Protein AF-A0A2H9QBA0-F1 (afdb_monomer_lite)

pLDDT: mean 83.55, std 12.62, range [52.72, 95.94]

Radius of gyration: 24.39 Å; chains: 1; bounding box: 49×38×72 Å

Sequence (113 aa):
MGILSGIMDWFNFKKMLTPFIIKLMYVLGLSFLTFGVIAVFAGMLIAVLGAAGASKSQDAASIIIAALIAFVFSAVIFFLGAFILRIWCEIIIVIFSIHVELVAIEKVLRENR

Structure (mmCIF, N/CA/C/O backbone):
data_AF-A0A2H9QBA0-F1
#
_entry.id   AF-A0A2H9QBA0-F1
#
loop_
_atom_site.group_PDB
_atom_site.id
_atom_site.type_symbol
_atom_site.label_atom_id
_atom_site.label_alt_id
_atom_site.label_comp_id
_atom_site.label_asym_id
_atom_site.label_entity_id
_atom_site.label_seq_id
_atom_site.pdbx_PDB_ins_code
_atom_site.Cartn_x
_atom_site.Cartn_y
_atom_site.Cartn_z
_atom_site.occupancy
_atom_site.B_iso_or_equiv
_atom_site.auth_seq_id
_atom_site.auth_comp_id
_atom_site.auth_asym_id
_atom_site.auth_atom_id
_atom_site.pdbx_PDB_model_num
ATOM 1 N N . MET A 1 1 ? -17.827 31.700 15.360 1.00 54.59 1 MET A N 1
ATOM 2 C CA . MET A 1 1 ? -17.257 30.495 16.008 1.00 54.59 1 MET A CA 1
ATOM 3 C C . MET A 1 1 ? -18.284 29.348 16.109 1.00 54.59 1 MET A C 1
ATOM 5 O O . MET A 1 1 ? -18.330 28.670 17.120 1.00 54.59 1 MET A O 1
ATOM 9 N N . GLY A 1 2 ? -19.109 29.096 15.079 1.00 61.47 2 GLY A N 1
ATOM 10 C CA . GLY A 1 2 ? -20.170 28.066 15.147 1.00 61.47 2 GLY A CA 1
ATOM 11 C C . GLY A 1 2 ? -19.792 26.705 14.546 1.00 61.47 2 GLY A C 1
ATOM 12 O O . GLY A 1 2 ? -20.212 25.669 15.039 1.00 61.47 2 GLY A O 1
ATOM 13 N N . ILE A 1 3 ? -18.941 26.695 13.516 1.00 61.16 3 ILE A N 1
ATOM 14 C CA . ILE A 1 3 ? -18.611 25.475 12.755 1.00 61.16 3 ILE A CA 1
ATOM 15 C C . ILE A 1 3 ? -17.646 24.572 13.544 1.00 61.16 3 ILE A C 1
ATOM 17 O O . ILE A 1 3 ? -17.799 23.356 13.569 1.00 61.16 3 ILE A O 1
ATOM 21 N N . LEU A 1 4 ? -16.691 25.178 14.258 1.00 57.00 4 LEU A N 1
ATOM 22 C CA . LEU A 1 4 ? -15.711 24.468 15.091 1.00 57.00 4 LEU A CA 1
ATOM 23 C C . LEU A 1 4 ? -16.339 23.822 16.335 1.00 57.00 4 LEU A C 1
ATOM 25 O O . LEU A 1 4 ? -15.934 22.731 16.716 1.00 57.00 4 LEU A O 1
ATOM 29 N N . SER A 1 5 ? -17.352 24.461 16.930 1.00 62.59 5 SER A N 1
ATOM 30 C CA . SER A 1 5 ? -18.099 23.900 18.064 1.00 62.59 5 SER A CA 1
ATOM 31 C C . SER A 1 5 ? -18.972 22.718 17.631 1.00 62.59 5 SER A C 1
ATOM 33 O O . SER A 1 5 ? -18.966 21.697 18.310 1.00 62.59 5 SER A O 1
ATOM 35 N N . GLY A 1 6 ? -19.621 22.800 16.462 1.00 63.12 6 GLY A N 1
ATOM 36 C CA . GLY A 1 6 ? -20.409 21.690 15.915 1.00 63.12 6 GLY A CA 1
ATOM 37 C C . GLY A 1 6 ? -19.572 20.455 15.562 1.00 63.12 6 GLY A C 1
ATOM 38 O O . GLY A 1 6 ? -20.027 19.333 15.758 1.00 63.12 6 GLY A O 1
ATOM 39 N N . ILE A 1 7 ? -18.327 20.641 15.107 1.00 64.00 7 ILE A N 1
ATOM 40 C CA . ILE A 1 7 ? -17.386 19.532 14.867 1.00 64.00 7 ILE A CA 1
ATOM 41 C C . ILE A 1 7 ? -16.940 18.900 16.192 1.00 64.00 7 ILE A C 1
ATOM 43 O O . ILE A 1 7 ? -16.816 17.682 16.275 1.00 64.00 7 ILE A O 1
ATOM 47 N N . MET A 1 8 ? -16.736 19.700 17.240 1.00 59.19 8 MET A N 1
ATOM 48 C CA . MET A 1 8 ? -16.293 19.201 18.545 1.00 59.19 8 MET A CA 1
ATOM 49 C C . MET A 1 8 ? -17.390 18.400 19.267 1.00 59.19 8 MET A C 1
ATOM 51 O O . MET A 1 8 ? -17.086 17.379 19.882 1.00 59.19 8 MET A O 1
ATOM 55 N N . ASP A 1 9 ? -18.661 18.783 19.098 1.00 60.75 9 ASP A N 1
ATOM 56 C CA . ASP A 1 9 ? -19.815 17.992 19.555 1.00 60.75 9 ASP A CA 1
ATOM 57 C C . ASP A 1 9 ? -20.025 16.714 18.730 1.00 60.75 9 ASP A C 1
ATOM 59 O O . ASP A 1 9 ? -20.437 15.688 19.272 1.00 60.75 9 ASP A O 1
ATOM 63 N N . TRP A 1 10 ? -19.655 16.717 17.445 1.00 57.12 10 TRP A N 1
ATOM 64 C CA . TRP A 1 10 ? -19.679 15.515 16.602 1.00 57.12 10 TRP A CA 1
ATOM 65 C C . TRP A 1 10 ? -18.630 14.469 17.010 1.00 57.12 10 TRP A C 1
ATOM 67 O O . TRP A 1 10 ? -18.785 13.294 16.701 1.00 57.12 10 TRP A O 1
ATOM 77 N N . PHE A 1 11 ? -17.577 14.857 17.733 1.00 55.91 11 PHE A N 1
ATOM 78 C CA . PH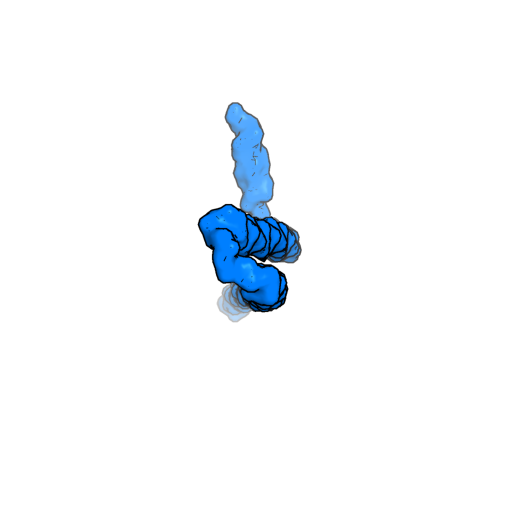E A 1 11 ? -16.564 13.934 18.262 1.00 55.91 11 PHE A CA 1
ATOM 79 C C . PHE A 1 11 ? -16.858 13.446 19.692 1.00 55.91 11 PHE A C 1
ATOM 81 O O . PHE A 1 11 ? -16.133 12.595 20.210 1.00 55.91 11 PHE A O 1
ATOM 88 N N . ASN A 1 12 ? -17.951 13.899 20.313 1.00 52.72 12 ASN A N 1
ATOM 89 C CA . ASN A 1 12 ? -18.362 13.507 21.664 1.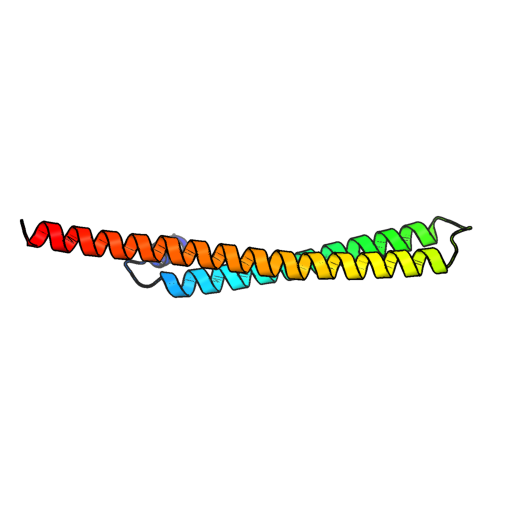00 52.72 12 ASN A CA 1
ATOM 90 C C . ASN A 1 12 ? -19.254 12.253 21.653 1.00 52.72 12 ASN A C 1
ATOM 92 O O . ASN A 1 12 ? -20.387 12.220 22.133 1.00 52.72 12 ASN A O 1
ATOM 96 N N . PHE A 1 13 ? -18.746 11.171 21.075 1.00 53.19 13 PHE A N 1
ATOM 97 C CA . PHE A 1 13 ? -19.488 9.918 20.982 1.00 53.19 13 PHE A CA 1
ATOM 98 C C . PHE A 1 13 ? -19.316 9.079 22.246 1.00 53.19 13 PHE A C 1
ATOM 100 O O . PHE A 1 13 ? -18.479 8.178 22.351 1.00 53.19 13 PHE A O 1
ATOM 107 N N . LYS A 1 14 ? -20.238 9.297 23.181 1.00 55.19 14 LYS A N 1
ATOM 108 C CA . LYS A 1 14 ? -20.719 8.231 24.057 1.00 55.19 14 LYS A CA 1
ATOM 109 C C . LYS A 1 14 ? -21.272 7.105 23.173 1.00 55.19 14 LYS A C 1
ATOM 111 O O . LYS A 1 14 ? -22.407 7.158 22.721 1.00 55.19 14 LYS A O 1
ATOM 116 N N . LYS A 1 15 ? -20.467 6.059 22.970 1.00 55.62 15 LYS A N 1
ATOM 117 C CA . LYS A 1 15 ? -20.948 4.693 22.712 1.00 55.62 15 LYS A CA 1
ATOM 118 C C . LYS A 1 15 ? -21.793 4.522 21.433 1.00 55.62 15 LYS A C 1
ATOM 120 O O . LYS A 1 15 ? -22.951 4.184 21.573 1.00 55.62 15 LYS A O 1
ATOM 125 N N . MET A 1 16 ? -21.215 4.696 20.230 1.00 55.47 16 MET A N 1
ATOM 126 C CA . MET A 1 16 ? -21.529 3.950 18.969 1.00 55.47 16 MET A CA 1
ATOM 127 C C . MET A 1 16 ? -20.477 4.180 17.837 1.00 55.47 16 MET A C 1
ATOM 129 O O . MET A 1 16 ? -20.793 4.044 16.660 1.00 55.47 16 MET A O 1
ATOM 133 N N . LEU A 1 17 ? -19.213 4.523 18.136 1.00 56.44 17 LEU A N 1
ATOM 134 C CA . LEU A 1 17 ? -18.198 4.833 17.099 1.00 56.44 17 LEU A CA 1
ATOM 135 C C . LEU A 1 17 ? -17.372 3.643 16.593 1.00 56.44 17 LEU A C 1
ATOM 137 O O . LEU A 1 17 ? -16.820 3.704 15.492 1.00 56.44 17 LEU A O 1
ATOM 141 N N . THR A 1 18 ? -17.253 2.576 17.382 1.00 68.50 18 THR A N 1
ATOM 142 C CA . THR A 1 18 ? -16.265 1.509 17.164 1.00 68.50 18 THR A CA 1
ATOM 143 C C . THR A 1 18 ? -16.315 0.878 15.760 1.00 68.50 18 THR A C 1
ATOM 145 O O . THR A 1 18 ? -15.268 0.812 15.118 1.00 68.50 18 THR A O 1
ATOM 148 N N . PRO A 1 19 ? -17.479 0.487 15.194 1.00 65.56 19 PRO A N 1
ATOM 149 C CA . PRO A 1 19 ? -17.497 -0.144 13.872 1.00 65.56 19 PRO A CA 1
ATOM 150 C C . PRO A 1 19 ? -17.308 0.842 12.705 1.00 65.56 19 PRO A C 1
ATOM 152 O O . PRO A 1 19 ? -16.900 0.424 11.622 1.00 65.56 19 PRO A O 1
ATOM 155 N N . PHE A 1 20 ? -17.600 2.134 12.889 1.00 72.50 20 PHE A N 1
ATOM 156 C CA . PHE A 1 20 ? -17.463 3.142 11.831 1.00 72.50 20 PHE A CA 1
ATOM 157 C C . PHE A 1 20 ? -16.017 3.639 11.699 1.00 72.50 20 PHE A C 1
ATOM 159 O O . PHE A 1 20 ? -15.492 3.702 10.588 1.00 72.50 20 PHE A O 1
ATOM 166 N N . ILE A 1 21 ? -15.344 3.906 12.824 1.00 80.50 21 ILE A N 1
ATOM 167 C CA . ILE A 1 21 ? -13.945 4.363 12.843 1.00 80.50 21 ILE A CA 1
ATOM 168 C C . ILE A 1 21 ? -13.013 3.355 12.177 1.00 80.50 21 ILE A C 1
ATOM 170 O O . ILE A 1 21 ? -12.153 3.739 11.389 1.00 80.50 21 ILE A O 1
ATOM 174 N N . ILE A 1 22 ? -13.205 2.066 12.447 1.00 77.88 22 ILE A N 1
ATOM 175 C CA . ILE A 1 22 ? -12.329 1.014 11.923 1.00 77.88 22 ILE A CA 1
ATOM 176 C C . ILE A 1 22 ? -12.483 0.887 10.401 1.00 77.88 22 ILE A C 1
ATOM 178 O O . ILE A 1 22 ? -11.487 0.782 9.687 1.00 77.88 22 ILE A O 1
ATOM 182 N N . LYS A 1 23 ? -13.716 0.992 9.881 1.00 77.56 23 LYS A N 1
ATOM 183 C CA . LYS A 1 23 ? -13.973 1.027 8.431 1.00 77.56 23 LYS A CA 1
ATOM 184 C C . LYS A 1 23 ? -13.332 2.248 7.773 1.00 77.56 23 LYS A C 1
ATOM 186 O O . LYS A 1 23 ? -12.710 2.111 6.724 1.00 77.56 23 LYS A O 1
ATOM 191 N N . LEU A 1 24 ? -13.454 3.421 8.394 1.00 86.06 24 LEU A N 1
ATOM 192 C CA . LEU A 1 24 ? -12.860 4.656 7.885 1.00 86.06 24 LEU A CA 1
ATOM 193 C C . LEU A 1 24 ? -11.328 4.572 7.855 1.00 86.06 24 LEU A C 1
ATOM 195 O O . LEU A 1 24 ? -10.714 4.917 6.849 1.00 86.06 24 LEU A O 1
ATOM 199 N N . MET A 1 25 ? -10.715 4.063 8.926 1.00 86.31 25 MET A N 1
ATOM 200 C CA . MET A 1 25 ? -9.266 3.905 9.022 1.00 86.31 25 MET A CA 1
ATOM 201 C C . MET A 1 25 ? -8.732 2.909 7.986 1.00 86.31 25 MET A C 1
ATOM 203 O O . MET A 1 25 ? -7.714 3.183 7.357 1.00 86.31 25 MET A O 1
ATOM 207 N N . TYR A 1 26 ? -9.431 1.792 7.756 1.00 87.25 26 TYR A N 1
ATOM 208 C CA . TYR A 1 26 ? -9.050 0.826 6.724 1.00 87.25 26 TYR A CA 1
ATOM 209 C C . TYR A 1 26 ? -9.127 1.428 5.316 1.00 87.25 26 TYR A C 1
ATOM 211 O O . TYR A 1 26 ? -8.191 1.281 4.534 1.00 87.25 26 TYR A O 1
ATOM 219 N N . VAL A 1 27 ? -10.211 2.142 4.995 1.00 89.50 27 VAL A N 1
ATOM 220 C CA . VAL A 1 27 ? -10.388 2.780 3.680 1.00 89.50 27 VAL A CA 1
ATOM 221 C C . VAL A 1 27 ? -9.338 3.864 3.440 1.00 89.50 27 VAL A C 1
ATOM 223 O O . VAL A 1 27 ? -8.772 3.925 2.350 1.00 89.50 27 VAL A O 1
ATOM 226 N N . LEU A 1 28 ? -9.044 4.685 4.452 1.00 91.50 28 LEU A N 1
ATOM 227 C CA . LEU A 1 28 ? -7.973 5.678 4.371 1.00 91.50 28 LEU A CA 1
ATOM 228 C C . LEU A 1 28 ? -6.603 5.009 4.225 1.00 91.50 28 LEU A C 1
ATOM 230 O O . LEU A 1 28 ? -5.829 5.384 3.353 1.00 91.50 28 LEU A O 1
ATOM 234 N N . GLY A 1 29 ? -6.302 3.986 5.024 1.00 91.56 29 GLY A N 1
ATOM 235 C CA . GLY A 1 29 ? -5.040 3.255 4.914 1.00 91.56 29 GLY A CA 1
ATOM 236 C C . GLY A 1 29 ? -4.853 2.626 3.533 1.00 91.56 29 GLY A C 1
ATOM 237 O O . GLY A 1 29 ? -3.783 2.742 2.937 1.00 91.56 29 GLY A O 1
ATOM 238 N N . LEU A 1 30 ? -5.907 2.013 2.989 1.00 92.31 30 LEU A N 1
ATOM 239 C CA . LEU A 1 30 ? -5.873 1.386 1.673 1.00 92.31 30 LEU A CA 1
ATOM 240 C C . LEU A 1 30 ? -5.693 2.415 0.552 1.00 92.31 30 LEU A C 1
ATOM 242 O O . LEU A 1 30 ? -4.935 2.152 -0.378 1.00 92.31 30 LEU A O 1
ATOM 246 N N . SER A 1 31 ? -6.346 3.580 0.634 1.00 93.12 31 SER A N 1
ATOM 247 C CA . SER A 1 31 ? -6.177 4.636 -0.368 1.00 93.12 31 SER A CA 1
ATOM 248 C C . SER A 1 31 ? -4.763 5.217 -0.339 1.00 93.12 31 SER A C 1
ATOM 250 O O . SER A 1 31 ? -4.124 5.325 -1.381 1.00 93.12 31 SER A O 1
ATOM 252 N N . PHE A 1 32 ? -4.213 5.506 0.842 1.00 95.06 32 PHE A N 1
ATOM 253 C CA . PHE A 1 32 ? -2.818 5.940 0.959 1.00 95.06 32 PHE A CA 1
ATOM 254 C C . PHE A 1 32 ? -1.841 4.895 0.415 1.00 95.06 32 PHE A C 1
ATOM 256 O O . PHE A 1 32 ? -0.877 5.247 -0.265 1.00 95.06 32 PHE A O 1
ATOM 263 N N . LEU A 1 33 ? -2.106 3.613 0.662 1.00 94.69 33 LEU A N 1
ATOM 264 C CA . LEU A 1 33 ? -1.280 2.528 0.153 1.00 94.69 33 LEU A CA 1
ATOM 265 C C . LEU A 1 33 ? -1.341 2.416 -1.376 1.00 94.69 33 LEU A C 1
ATOM 267 O O . LEU A 1 33 ? -0.293 2.285 -2.006 1.00 94.69 33 LEU A O 1
ATOM 271 N N . THR A 1 34 ? -2.522 2.502 -1.993 1.00 93.88 34 THR A N 1
ATOM 272 C CA . THR A 1 34 ? -2.636 2.445 -3.459 1.00 93.88 34 THR A CA 1
ATOM 273 C C . THR A 1 34 ? -1.931 3.628 -4.115 1.00 93.88 34 THR A C 1
ATOM 275 O O . THR A 1 34 ? -1.137 3.423 -5.034 1.00 93.88 34 THR A O 1
ATOM 278 N N . PHE A 1 35 ? -2.135 4.850 -3.612 1.00 95.81 35 PHE A N 1
ATOM 279 C CA . PHE A 1 35 ? -1.431 6.035 -4.109 1.00 95.81 35 PHE A CA 1
ATOM 280 C C . PHE A 1 35 ? 0.088 5.925 -3.925 1.00 95.81 35 PHE A C 1
ATOM 282 O O . PHE A 1 35 ? 0.839 6.234 -4.850 1.00 95.81 35 PHE A O 1
ATOM 289 N N . GLY A 1 36 ? 0.546 5.433 -2.771 1.00 95.06 36 GLY A N 1
ATOM 290 C CA . GLY A 1 36 ? 1.965 5.218 -2.494 1.00 95.06 36 GLY A CA 1
ATOM 291 C C . GLY A 1 36 ? 2.610 4.209 -3.446 1.00 95.06 36 GLY A C 1
ATOM 292 O O . GLY A 1 36 ? 3.670 4.483 -4.004 1.00 95.06 36 GLY A O 1
ATOM 293 N N . VAL A 1 37 ? 1.955 3.072 -3.698 1.00 95.75 37 VAL A N 1
ATOM 294 C CA . VAL A 1 37 ? 2.460 2.045 -4.626 1.00 95.75 37 VAL A CA 1
ATOM 295 C C . VAL A 1 37 ? 2.551 2.581 -6.053 1.00 95.75 37 VAL A C 1
ATOM 297 O O . VAL A 1 37 ? 3.562 2.356 -6.720 1.00 95.75 37 VAL A O 1
ATOM 300 N N . ILE A 1 38 ? 1.537 3.319 -6.513 1.00 95.12 38 ILE A N 1
ATOM 301 C CA . ILE A 1 38 ? 1.542 3.933 -7.848 1.00 95.12 38 ILE A CA 1
ATOM 302 C C . ILE A 1 38 ? 2.687 4.945 -7.967 1.00 95.12 38 ILE A C 1
ATOM 304 O O . ILE A 1 38 ? 3.407 4.933 -8.963 1.00 95.12 38 ILE A O 1
ATOM 308 N N . ALA A 1 39 ? 2.894 5.786 -6.949 1.00 95.88 39 ALA A N 1
ATOM 309 C CA . ALA A 1 39 ? 3.978 6.764 -6.936 1.00 95.88 39 ALA A CA 1
ATOM 310 C C . ALA A 1 39 ? 5.363 6.098 -6.977 1.00 95.88 39 ALA A C 1
ATOM 312 O O . ALA A 1 39 ? 6.221 6.514 -7.755 1.00 95.88 39 ALA A O 1
ATOM 313 N N . VAL A 1 40 ? 5.572 5.032 -6.196 1.00 94.50 40 VAL A N 1
ATOM 314 C CA . VAL A 1 40 ? 6.825 4.259 -6.207 1.00 94.50 40 VAL A CA 1
ATOM 315 C C . VAL A 1 40 ? 7.045 3.590 -7.562 1.00 94.50 40 VAL A C 1
ATOM 317 O O . VAL A 1 40 ? 8.146 3.665 -8.104 1.00 94.50 40 VAL A O 1
ATOM 320 N N . PHE A 1 41 ? 6.006 2.980 -8.142 1.00 95.00 41 PHE A N 1
ATOM 321 C CA . PHE A 1 41 ? 6.094 2.351 -9.459 1.00 95.00 41 PHE A CA 1
ATOM 322 C C . PHE A 1 41 ? 6.448 3.367 -10.551 1.00 95.00 41 PHE A C 1
ATOM 324 O O . PHE A 1 41 ? 7.383 3.148 -11.319 1.00 95.00 41 PHE A O 1
ATOM 331 N N . ALA A 1 42 ? 5.753 4.507 -10.588 1.00 94.62 42 ALA A N 1
ATOM 332 C CA . ALA A 1 42 ? 6.027 5.577 -11.542 1.00 94.62 42 ALA A CA 1
ATOM 333 C C . ALA A 1 42 ? 7.441 6.152 -11.362 1.00 94.62 42 ALA A C 1
ATOM 335 O O . ALA A 1 42 ? 8.152 6.337 -12.346 1.00 94.62 42 ALA A O 1
ATOM 336 N N . GLY A 1 43 ? 7.880 6.377 -10.119 1.00 94.06 43 GLY A N 1
ATOM 337 C CA . GLY A 1 43 ? 9.231 6.854 -9.819 1.00 94.06 43 GLY A CA 1
ATOM 338 C C . GLY A 1 43 ? 10.318 5.884 -10.287 1.00 94.06 43 GLY A C 1
ATOM 339 O O . GLY A 1 43 ? 11.284 6.301 -10.924 1.00 94.06 43 GLY A O 1
ATOM 340 N N . MET A 1 44 ? 10.131 4.584 -10.046 1.00 91.62 44 MET A N 1
ATOM 341 C CA . MET A 1 44 ? 11.034 3.534 -10.531 1.00 91.62 44 MET A CA 1
ATOM 342 C C . MET A 1 44 ? 11.053 3.473 -12.063 1.00 91.62 44 MET A C 1
ATOM 344 O O . MET A 1 44 ? 12.124 3.389 -12.659 1.00 91.62 44 MET A O 1
ATOM 348 N N . LEU A 1 45 ? 9.891 3.573 -12.714 1.00 91.44 45 LEU A N 1
ATOM 349 C CA . LEU A 1 45 ? 9.792 3.560 -14.174 1.00 91.44 45 LEU A CA 1
ATOM 350 C C . LEU A 1 45 ? 10.520 4.761 -14.798 1.00 91.44 45 LEU A C 1
ATOM 352 O O . LEU A 1 45 ? 11.284 4.595 -15.747 1.00 91.44 45 LEU A O 1
ATOM 356 N N . ILE A 1 46 ? 10.327 5.958 -14.237 1.00 92.50 46 ILE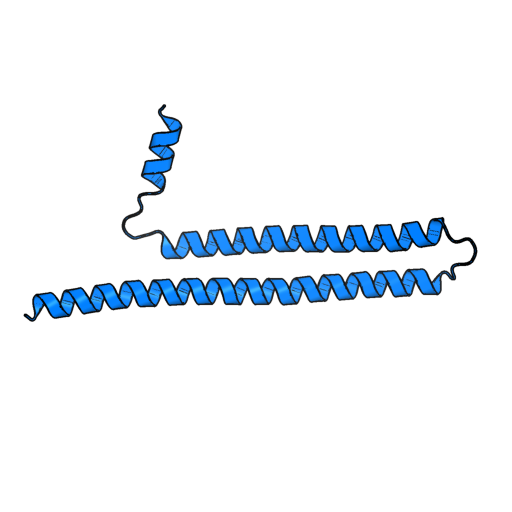 A N 1
ATOM 357 C CA . ILE A 1 46 ? 11.014 7.180 -14.670 1.00 92.50 46 ILE A CA 1
ATOM 358 C C . ILE A 1 46 ? 12.526 7.045 -14.477 1.00 92.50 46 ILE A C 1
ATOM 360 O O . ILE A 1 46 ? 13.276 7.432 -15.367 1.00 92.50 46 ILE A O 1
ATOM 364 N N . ALA A 1 47 ? 12.990 6.469 -13.365 1.00 90.62 47 ALA A N 1
ATOM 365 C CA . ALA A 1 47 ? 14.415 6.241 -13.135 1.00 90.62 47 ALA A CA 1
ATOM 366 C C . ALA A 1 47 ? 15.021 5.279 -14.173 1.00 90.62 47 ALA A C 1
ATOM 368 O O . ALA A 1 47 ? 16.086 5.559 -14.722 1.00 90.62 47 ALA A O 1
ATOM 369 N N . VAL A 1 48 ? 14.322 4.185 -14.494 1.00 88.75 48 VAL A N 1
ATOM 370 C CA . VAL A 1 48 ? 14.750 3.211 -15.513 1.00 88.75 48 VAL A CA 1
ATOM 371 C C . VAL A 1 48 ? 14.802 3.847 -16.907 1.00 88.75 48 VAL A C 1
ATOM 373 O O . VAL A 1 48 ? 15.796 3.696 -17.618 1.00 88.75 48 VAL A O 1
ATOM 376 N N . LEU A 1 49 ? 13.767 4.597 -17.293 1.00 86.50 49 LEU A N 1
ATOM 377 C CA . LEU A 1 49 ? 13.695 5.287 -18.587 1.00 86.50 49 LEU A CA 1
ATOM 378 C C . LEU A 1 49 ? 14.695 6.450 -1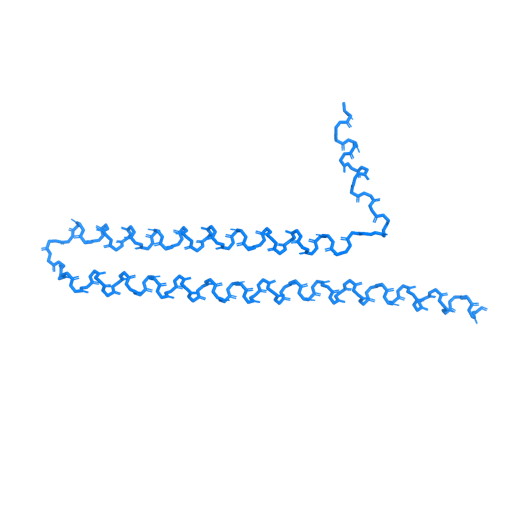8.689 1.00 86.50 49 LEU A C 1
ATOM 380 O O . LEU A 1 49 ? 15.304 6.653 -19.737 1.00 86.50 49 LEU A O 1
ATOM 384 N N . GLY A 1 50 ? 14.891 7.203 -17.607 1.00 87.50 50 GLY A N 1
ATOM 385 C CA . GLY A 1 50 ? 15.851 8.304 -17.539 1.00 87.50 50 GLY A CA 1
ATOM 386 C C . GLY A 1 50 ? 17.296 7.821 -17.652 1.00 87.50 50 GLY A C 1
ATOM 387 O O . GLY A 1 50 ? 18.085 8.417 -18.384 1.00 87.50 50 GLY A O 1
ATOM 388 N N . ALA A 1 51 ? 17.629 6.700 -17.004 1.00 84.38 51 ALA A N 1
ATOM 389 C CA . ALA A 1 51 ? 18.928 6.050 -17.161 1.00 84.38 51 ALA A CA 1
ATOM 390 C C . ALA A 1 51 ? 19.155 5.573 -18.607 1.00 84.38 51 ALA A C 1
ATOM 392 O O . ALA A 1 51 ? 20.213 5.837 -19.181 1.00 84.38 51 ALA A O 1
ATOM 393 N N . ALA A 1 52 ? 18.130 4.975 -19.226 1.00 81.88 52 ALA A N 1
ATOM 394 C CA . ALA A 1 52 ? 18.177 4.537 -20.620 1.00 81.88 52 ALA A CA 1
ATOM 395 C C . ALA A 1 52 ? 18.391 5.689 -21.616 1.00 81.88 52 ALA A C 1
ATOM 397 O O . ALA A 1 52 ? 19.117 5.532 -22.592 1.00 81.88 52 ALA A O 1
ATOM 398 N N . GLY A 1 53 ? 17.784 6.855 -21.374 1.00 80.19 53 GLY A N 1
ATOM 399 C CA . GLY A 1 53 ? 17.959 8.038 -22.222 1.00 80.19 53 GLY A CA 1
ATOM 400 C C . GLY A 1 53 ? 19.336 8.703 -22.093 1.00 80.19 53 GLY A C 1
ATOM 401 O O . GLY A 1 53 ? 19.801 9.338 -23.039 1.00 80.19 53 GLY A O 1
ATOM 402 N N . ALA A 1 54 ? 20.002 8.553 -20.944 1.00 81.19 54 ALA A N 1
ATOM 403 C CA . ALA A 1 54 ? 21.322 9.130 -20.685 1.00 81.19 54 ALA A CA 1
ATOM 404 C C . ALA A 1 54 ? 22.484 8.242 -21.170 1.00 81.19 54 ALA A C 1
ATOM 406 O O . ALA A 1 54 ? 23.571 8.749 -21.455 1.00 81.19 54 ALA A O 1
ATOM 407 N N . SER A 1 55 ? 22.273 6.927 -21.282 1.00 79.06 55 SER A N 1
ATOM 408 C CA . SER A 1 55 ? 23.314 5.959 -21.632 1.00 79.06 55 SER A CA 1
ATOM 409 C C . SER A 1 55 ? 23.205 5.496 -23.089 1.00 79.06 55 SER A C 1
ATOM 411 O O . SER A 1 55 ? 22.283 4.776 -23.460 1.00 79.06 55 SER A O 1
ATOM 413 N N . LYS A 1 56 ? 24.176 5.862 -23.941 1.00 69.81 56 LYS A N 1
ATOM 414 C CA . LYS A 1 56 ? 24.201 5.469 -25.371 1.00 69.81 56 LYS A CA 1
ATOM 415 C C . LYS A 1 56 ? 24.511 3.985 -25.623 1.00 69.81 56 LYS A C 1
ATOM 417 O O . LYS A 1 56 ? 24.425 3.547 -26.766 1.00 69.81 56 LYS A O 1
ATOM 422 N N . SER A 1 57 ? 24.892 3.228 -24.594 1.00 71.00 57 SER A N 1
ATOM 423 C CA . SER A 1 57 ? 25.318 1.824 -24.692 1.00 71.00 57 SER A CA 1
ATOM 424 C C . SER A 1 57 ? 24.444 0.868 -23.876 1.00 71.00 57 SER A C 1
ATOM 426 O O . SER A 1 57 ? 24.900 -0.218 -23.527 1.00 71.00 57 SER A O 1
ATOM 428 N N . GLN A 1 58 ? 23.227 1.269 -23.496 1.00 74.75 58 GLN A N 1
ATOM 429 C CA . GLN A 1 58 ? 22.337 0.375 -22.761 1.00 74.75 58 GLN A CA 1
ATOM 430 C C . GLN A 1 58 ? 21.606 -0.575 -23.707 1.00 74.75 58 GLN A C 1
ATOM 432 O O . GLN A 1 58 ? 20.808 -0.155 -24.544 1.00 74.75 58 GLN A O 1
ATOM 437 N N . ASP A 1 59 ? 21.837 -1.871 -23.517 1.00 84.56 59 ASP A N 1
ATOM 438 C CA . ASP A 1 59 ? 21.088 -2.912 -24.206 1.00 84.56 59 ASP A CA 1
ATOM 439 C C . ASP A 1 59 ? 19.609 -2.842 -23.816 1.00 84.56 59 ASP A C 1
ATOM 441 O O . ASP A 1 59 ? 19.271 -2.795 -22.626 1.00 84.56 59 ASP A O 1
ATOM 445 N N . ALA A 1 60 ? 18.715 -2.911 -24.807 1.00 82.81 60 ALA A N 1
ATOM 446 C CA . ALA A 1 60 ? 17.264 -2.895 -24.597 1.00 82.81 60 ALA A CA 1
ATOM 447 C C . ALA A 1 60 ? 16.793 -3.971 -23.598 1.00 82.81 60 ALA A C 1
ATOM 449 O O . ALA A 1 60 ? 15.845 -3.753 -22.842 1.00 82.81 60 ALA A O 1
ATOM 450 N N . ALA A 1 61 ? 17.497 -5.106 -23.535 1.00 86.56 61 ALA A N 1
ATOM 451 C CA . ALA A 1 61 ? 17.232 -6.172 -22.574 1.00 86.56 61 ALA A CA 1
ATOM 452 C C . ALA A 1 61 ? 17.346 -5.700 -21.113 1.00 86.56 61 ALA A C 1
ATOM 454 O O . ALA A 1 61 ? 16.511 -6.066 -20.286 1.00 86.56 61 ALA A O 1
ATOM 455 N N . SER A 1 62 ? 18.323 -4.843 -20.792 1.00 85.94 62 SER A N 1
ATOM 456 C CA . SER A 1 62 ? 18.531 -4.345 -19.424 1.00 85.94 62 SER A CA 1
ATOM 457 C C . SER A 1 62 ? 17.362 -3.487 -18.931 1.00 85.94 62 SER A C 1
ATOM 459 O O . SER A 1 62 ? 16.951 -3.592 -17.776 1.00 85.94 62 SER A O 1
ATOM 461 N N . ILE A 1 63 ? 16.776 -2.694 -19.832 1.00 88.31 63 ILE A N 1
ATOM 462 C CA . ILE A 1 63 ? 15.647 -1.803 -19.550 1.00 88.31 63 ILE A CA 1
ATOM 463 C C . ILE A 1 63 ? 14.390 -2.626 -19.256 1.00 88.31 63 ILE A C 1
ATOM 465 O O . ILE A 1 63 ? 13.687 -2.365 -18.281 1.00 88.31 63 ILE A O 1
ATOM 469 N N . ILE A 1 64 ? 14.127 -3.653 -20.071 1.00 89.06 64 ILE A N 1
ATOM 470 C CA . ILE A 1 64 ? 12.960 -4.531 -19.911 1.00 89.06 64 ILE A CA 1
ATOM 471 C C . ILE A 1 64 ? 13.048 -5.304 -18.590 1.00 89.06 64 ILE A C 1
ATOM 473 O O . ILE A 1 64 ? 12.068 -5.362 -17.846 1.00 89.06 64 ILE A O 1
ATOM 477 N N . ILE A 1 65 ? 14.222 -5.853 -18.263 1.00 90.88 65 ILE A N 1
ATOM 478 C CA . ILE A 1 65 ? 14.434 -6.579 -17.004 1.00 90.88 65 ILE A CA 1
ATOM 479 C C . ILE A 1 65 ? 14.229 -5.642 -15.806 1.00 90.88 65 ILE A C 1
ATOM 481 O O . ILE A 1 65 ? 13.510 -5.994 -14.871 1.00 90.88 65 ILE A O 1
ATOM 485 N N . ALA A 1 66 ? 14.791 -4.431 -15.843 1.00 90.88 66 ALA A N 1
ATOM 486 C CA . ALA A 1 66 ? 14.622 -3.453 -14.771 1.00 90.88 66 ALA A CA 1
ATOM 487 C C . ALA A 1 66 ? 13.152 -3.026 -14.585 1.00 90.88 66 ALA A C 1
ATOM 489 O O . ALA A 1 66 ? 12.681 -2.924 -13.451 1.00 90.88 66 ALA A O 1
ATOM 490 N N . ALA A 1 67 ? 12.401 -2.842 -15.675 1.00 90.19 67 ALA A N 1
ATOM 491 C CA . ALA A 1 67 ? 10.977 -2.509 -15.618 1.00 90.19 67 ALA A CA 1
ATOM 492 C C . ALA A 1 67 ? 10.127 -3.650 -15.027 1.00 90.19 67 ALA A C 1
ATOM 494 O O . ALA A 1 67 ? 9.231 -3.398 -14.219 1.00 90.19 67 ALA A O 1
ATOM 495 N N . LEU A 1 68 ? 10.430 -4.909 -15.369 1.00 92.81 68 LEU A N 1
ATOM 496 C CA . LEU A 1 68 ? 9.764 -6.075 -14.776 1.00 92.81 68 LEU A CA 1
ATOM 497 C C . LEU A 1 68 ? 10.060 -6.200 -13.280 1.00 92.81 68 LEU A C 1
ATOM 499 O O . LEU A 1 68 ? 9.145 -6.455 -12.500 1.00 92.81 68 LEU A O 1
ATOM 503 N N . ILE A 1 69 ? 11.307 -5.967 -12.862 1.00 92.19 69 ILE A N 1
ATOM 504 C CA . ILE A 1 69 ? 11.677 -5.958 -11.440 1.00 92.19 69 ILE A CA 1
ATOM 505 C C . ILE A 1 69 ? 10.908 -4.862 -10.698 1.00 92.19 69 ILE A C 1
ATOM 507 O O . ILE A 1 69 ? 10.360 -5.129 -9.631 1.00 92.19 69 ILE A O 1
ATOM 511 N N . ALA A 1 70 ? 10.807 -3.657 -11.268 1.00 92.25 70 ALA A N 1
ATOM 512 C CA . ALA A 1 70 ? 10.029 -2.571 -10.676 1.00 92.25 70 ALA A CA 1
ATOM 513 C C . ALA A 1 70 ? 8.550 -2.950 -10.504 1.00 92.25 70 ALA A C 1
ATOM 515 O O . ALA A 1 70 ? 7.977 -2.718 -9.441 1.00 92.25 70 ALA A O 1
ATOM 516 N N . PHE A 1 71 ? 7.950 -3.594 -11.508 1.00 93.19 71 PHE A N 1
ATOM 517 C CA . PHE A 1 71 ? 6.569 -4.068 -11.431 1.00 93.19 71 PHE A CA 1
ATOM 518 C C . PHE A 1 71 ? 6.372 -5.122 -10.333 1.00 93.19 71 PHE A C 1
ATOM 520 O O . PHE A 1 71 ? 5.467 -4.997 -9.506 1.00 93.19 71 PHE A O 1
ATOM 527 N N . VAL A 1 72 ? 7.244 -6.134 -10.283 1.00 95.56 72 VAL A N 1
ATOM 528 C CA . VAL A 1 72 ? 7.192 -7.188 -9.259 1.00 95.56 72 VAL A CA 1
ATOM 529 C C . VAL A 1 72 ? 7.383 -6.592 -7.864 1.00 95.56 72 VAL A C 1
ATOM 531 O O . VAL A 1 72 ? 6.633 -6.921 -6.948 1.00 95.56 72 VAL A O 1
ATOM 534 N N . PHE A 1 73 ? 8.331 -5.671 -7.698 1.00 93.75 73 PHE A N 1
ATOM 535 C CA . PHE A 1 73 ? 8.606 -5.026 -6.417 1.00 93.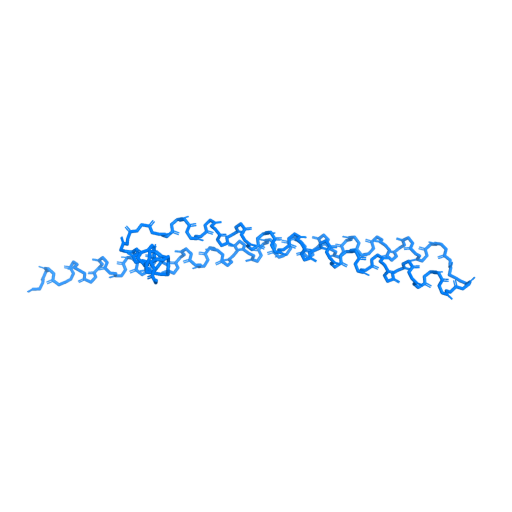75 73 PHE A CA 1
ATOM 536 C C . PHE A 1 73 ? 7.407 -4.211 -5.912 1.00 93.75 73 PHE A C 1
ATOM 538 O O . PHE A 1 73 ? 7.003 -4.346 -4.755 1.00 93.75 73 PHE A O 1
ATOM 545 N N . SER A 1 74 ? 6.772 -3.427 -6.787 1.00 92.62 74 SER A N 1
ATOM 546 C CA . SER A 1 74 ? 5.554 -2.680 -6.458 1.00 92.62 74 SER A CA 1
ATOM 547 C C . SER A 1 74 ? 4.382 -3.597 -6.096 1.00 92.62 74 SER A C 1
ATOM 549 O O . SER A 1 74 ? 3.654 -3.306 -5.144 1.00 92.62 74 SER A O 1
ATOM 551 N N . ALA A 1 75 ? 4.217 -4.727 -6.791 1.00 94.38 75 ALA A N 1
ATOM 552 C CA . ALA A 1 75 ? 3.192 -5.715 -6.459 1.00 94.38 75 ALA A CA 1
ATOM 553 C C . ALA A 1 75 ? 3.430 -6.340 -5.074 1.00 94.38 75 ALA A C 1
ATOM 555 O O . ALA A 1 75 ? 2.501 -6.447 -4.273 1.00 94.38 75 ALA A O 1
ATOM 556 N N . VAL A 1 76 ? 4.678 -6.693 -4.758 1.00 95.94 76 VAL A N 1
ATOM 557 C CA . VAL A 1 76 ? 5.062 -7.239 -3.448 1.00 95.94 76 VAL A CA 1
ATOM 558 C C . VAL A 1 76 ? 4.746 -6.244 -2.328 1.00 95.94 76 VAL A C 1
ATOM 560 O O . VAL A 1 76 ? 4.114 -6.626 -1.342 1.00 95.94 76 VAL A O 1
ATOM 563 N N . ILE A 1 77 ? 5.095 -4.962 -2.496 1.00 93.75 77 ILE A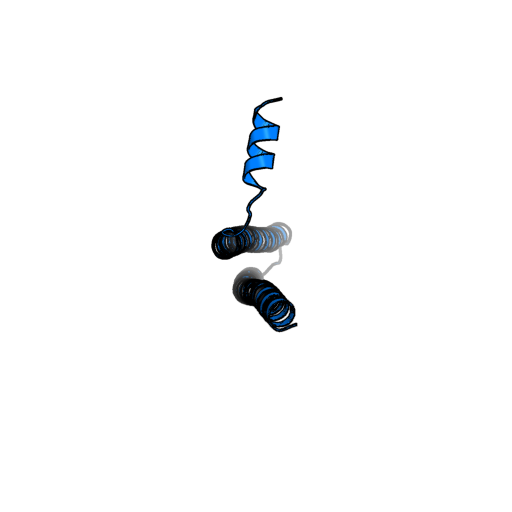 N 1
ATOM 564 C CA . ILE A 1 77 ? 4.772 -3.905 -1.522 1.00 93.75 77 ILE A CA 1
ATOM 565 C C . ILE A 1 77 ? 3.260 -3.770 -1.330 1.00 93.75 77 ILE A C 1
ATOM 567 O O . ILE A 1 77 ? 2.803 -3.646 -0.194 1.00 93.75 77 ILE A O 1
ATOM 571 N N . PHE A 1 78 ? 2.479 -3.813 -2.411 1.00 95.19 78 PHE A N 1
ATOM 572 C CA . PHE A 1 78 ? 1.023 -3.717 -2.330 1.00 95.19 78 PHE A CA 1
ATOM 573 C C . PHE A 1 78 ? 0.424 -4.846 -1.482 1.00 95.19 78 PHE A C 1
ATOM 575 O O . PHE A 1 78 ? -0.343 -4.579 -0.556 1.00 95.19 78 PHE A O 1
ATOM 582 N N . PHE A 1 79 ? 0.812 -6.096 -1.749 1.00 95.81 79 PHE A N 1
ATOM 583 C CA . PHE A 1 79 ? 0.323 -7.252 -0.994 1.00 95.81 79 PHE A CA 1
ATOM 584 C C . PHE A 1 79 ? 0.749 -7.210 0.476 1.00 95.81 79 PHE A C 1
ATOM 586 O O . PHE A 1 79 ? -0.091 -7.382 1.361 1.00 95.81 79 PHE A O 1
ATOM 593 N N . LEU A 1 80 ? 2.030 -6.946 0.748 1.00 95.56 80 LEU A N 1
ATOM 594 C CA . LEU A 1 80 ? 2.550 -6.848 2.115 1.00 95.56 80 LEU A CA 1
ATOM 595 C C . LEU A 1 80 ? 1.887 -5.715 2.891 1.00 95.56 80 LEU A C 1
ATOM 597 O O . LEU A 1 80 ? 1.443 -5.920 4.018 1.00 95.56 80 LEU A O 1
ATOM 601 N N . GLY A 1 81 ? 1.779 -4.531 2.298 1.00 92.75 81 GLY A N 1
ATOM 602 C CA . GLY A 1 81 ? 1.184 -3.393 2.979 1.00 92.75 81 GLY A CA 1
ATOM 603 C C . GLY A 1 81 ? -0.324 -3.567 3.202 1.00 92.75 81 GLY A C 1
ATOM 604 O O . GLY A 1 81 ? -0.814 -3.217 4.273 1.00 92.75 81 GLY A O 1
ATOM 605 N N . ALA A 1 82 ? -1.060 -4.183 2.270 1.00 92.62 82 ALA A N 1
ATOM 606 C CA . ALA A 1 82 ? -2.468 -4.525 2.481 1.00 92.62 82 ALA A CA 1
ATOM 607 C C . ALA A 1 82 ? -2.648 -5.560 3.609 1.00 92.62 82 ALA A C 1
ATOM 609 O O . ALA A 1 82 ? -3.571 -5.444 4.419 1.00 92.62 82 ALA A O 1
ATOM 610 N N . PHE A 1 83 ? -1.749 -6.546 3.698 1.00 95.12 83 PHE A N 1
ATOM 611 C CA . PHE A 1 83 ? -1.738 -7.534 4.777 1.00 95.12 83 PHE A CA 1
ATOM 612 C C . PHE A 1 83 ? -1.441 -6.889 6.138 1.00 95.12 83 PHE A C 1
ATOM 614 O O . PHE A 1 83 ? -2.163 -7.122 7.107 1.00 95.12 83 PHE A O 1
ATOM 621 N N . ILE A 1 84 ? -0.441 -6.006 6.193 1.00 93.06 84 ILE A N 1
ATOM 622 C CA . ILE A 1 84 ? -0.091 -5.227 7.386 1.00 93.06 84 ILE A CA 1
ATOM 623 C C . ILE A 1 84 ? -1.277 -4.362 7.826 1.00 93.06 84 ILE A C 1
ATOM 625 O O . ILE A 1 84 ? -1.668 -4.427 8.988 1.00 93.06 84 ILE A O 1
ATOM 629 N N . LEU A 1 85 ? -1.903 -3.608 6.916 1.00 90.88 85 LEU A N 1
ATOM 630 C CA . LEU A 1 85 ? -3.086 -2.794 7.225 1.00 90.88 85 LEU A CA 1
ATOM 631 C C . LEU A 1 85 ? -4.223 -3.623 7.830 1.00 90.88 85 LEU A C 1
ATOM 633 O O . LEU A 1 85 ? -4.892 -3.163 8.756 1.00 90.88 85 LEU A O 1
ATOM 637 N N . ARG A 1 86 ? -4.428 -4.851 7.339 1.00 91.50 86 ARG A N 1
ATOM 638 C CA . ARG A 1 86 ? -5.429 -5.768 7.892 1.00 91.50 86 ARG A CA 1
ATOM 639 C C . ARG A 1 86 ? -5.096 -6.161 9.330 1.00 91.50 86 ARG A C 1
ATOM 641 O O . ARG A 1 86 ? -5.963 -6.035 10.189 1.00 91.50 86 ARG A O 1
ATOM 648 N N . ILE A 1 87 ? -3.849 -6.550 9.600 1.00 93.00 87 ILE A N 1
ATOM 649 C CA . ILE A 1 87 ? -3.381 -6.884 10.956 1.00 93.00 87 ILE A CA 1
ATOM 650 C C . ILE A 1 87 ? -3.546 -5.688 11.900 1.00 93.00 87 ILE A C 1
ATOM 652 O O . ILE A 1 87 ? -4.055 -5.843 13.007 1.00 93.00 87 ILE A O 1
ATOM 656 N N . TRP A 1 88 ? -3.175 -4.485 11.456 1.00 88.69 88 TRP A N 1
ATOM 657 C CA . TRP A 1 88 ? -3.346 -3.262 12.245 1.00 88.69 88 TRP A CA 1
ATOM 658 C C . TRP A 1 88 ? -4.807 -3.009 12.617 1.00 88.69 88 TRP A C 1
ATOM 660 O O . TRP A 1 88 ? -5.099 -2.663 13.761 1.00 88.69 88 TRP A O 1
ATOM 670 N N . CYS A 1 89 ? -5.734 -3.215 11.678 1.00 84.88 89 CYS A N 1
ATOM 671 C CA . CYS A 1 89 ? -7.162 -3.077 11.954 1.00 84.88 89 CYS A CA 1
ATOM 672 C C . CYS A 1 89 ? -7.658 -4.135 12.952 1.00 84.88 89 CYS A C 1
ATOM 674 O O . CYS A 1 89 ? -8.410 -3.795 13.863 1.00 84.88 89 CYS A O 1
ATOM 676 N N . GLU A 1 90 ? -7.217 -5.387 12.814 1.00 86.06 90 GLU A N 1
ATOM 677 C CA . GLU A 1 90 ? -7.577 -6.496 13.708 1.00 86.06 90 GLU A CA 1
ATOM 678 C C . GLU A 1 90 ? -7.137 -6.219 15.156 1.00 86.06 90 GLU A C 1
ATOM 680 O O . GLU A 1 90 ? -7.930 -6.354 16.086 1.00 86.06 90 GLU A O 1
ATOM 685 N N . ILE A 1 91 ? -5.907 -5.729 15.351 1.00 87.06 91 ILE A N 1
ATOM 686 C CA . ILE A 1 91 ? -5.370 -5.388 16.678 1.00 87.06 91 ILE A CA 1
ATOM 687 C C . ILE A 1 91 ? -6.203 -4.285 17.340 1.00 87.06 91 ILE A C 1
ATOM 689 O O . ILE A 1 91 ? -6.540 -4.379 18.520 1.00 87.06 91 ILE A O 1
ATOM 693 N N . ILE A 1 92 ? -6.573 -3.250 16.584 1.00 84.81 92 ILE A N 1
ATOM 694 C CA . ILE A 1 92 ? -7.381 -2.142 17.107 1.00 84.81 92 ILE A CA 1
ATOM 695 C C . ILE A 1 92 ? -8.770 -2.633 17.531 1.00 84.81 92 ILE A C 1
ATOM 697 O O . ILE A 1 92 ? -9.236 -2.267 18.611 1.00 84.81 92 ILE A O 1
ATOM 701 N N . ILE A 1 93 ? -9.412 -3.492 16.728 1.00 84.19 93 ILE A N 1
ATOM 702 C CA . ILE A 1 93 ? -10.702 -4.110 17.080 1.00 84.19 93 ILE A CA 1
ATOM 703 C C . ILE A 1 93 ? -10.587 -4.863 18.409 1.00 84.19 93 ILE A C 1
ATOM 705 O O . ILE A 1 93 ? -11.413 -4.669 19.302 1.00 84.19 93 ILE A O 1
ATOM 709 N N . VAL A 1 94 ? -9.553 -5.694 18.552 1.00 86.12 94 VAL A N 1
ATOM 710 C CA . VAL A 1 94 ? -9.337 -6.534 19.737 1.00 86.12 94 VAL A CA 1
ATOM 711 C C . VAL A 1 94 ? -9.151 -5.681 20.993 1.00 86.12 94 VAL A C 1
ATOM 713 O O . VAL A 1 94 ? -9.801 -5.937 22.004 1.00 86.12 94 VAL A O 1
ATOM 716 N N . ILE A 1 95 ? -8.335 -4.624 20.929 1.00 85.50 95 ILE A N 1
ATOM 717 C CA . ILE A 1 95 ? -8.103 -3.719 22.068 1.00 85.50 95 ILE A CA 1
ATOM 718 C C . ILE A 1 95 ? -9.414 -3.070 22.530 1.00 85.50 95 ILE A C 1
ATOM 720 O O . ILE A 1 95 ? -9.697 -3.021 23.730 1.00 85.50 95 ILE A O 1
ATOM 724 N N . PHE A 1 96 ? -10.239 -2.599 21.592 1.00 80.56 96 PHE A N 1
ATOM 725 C CA . PHE A 1 96 ? -11.532 -2.007 21.934 1.00 80.56 96 PHE A CA 1
ATOM 726 C C . PHE A 1 96 ? -12.512 -3.029 22.518 1.00 80.56 96 PHE A C 1
ATOM 728 O O . PHE A 1 96 ? -13.234 -2.687 23.455 1.00 80.56 96 PHE A O 1
ATOM 735 N N . SER A 1 97 ? -12.526 -4.267 22.012 1.00 81.69 97 SER A N 1
ATOM 736 C CA . SER A 1 97 ? -13.359 -5.346 22.566 1.00 81.69 97 SER A CA 1
ATOM 737 C C . SER A 1 97 ? -12.996 -5.630 24.021 1.00 81.69 97 SER A C 1
ATOM 739 O O . SER A 1 97 ? -13.865 -5.614 24.889 1.00 81.69 97 SER A O 1
ATOM 741 N N . ILE A 1 98 ? -11.697 -5.774 24.305 1.00 86.38 98 ILE A N 1
ATOM 742 C CA . ILE A 1 98 ? -11.180 -6.019 25.656 1.00 86.38 98 ILE A CA 1
ATOM 743 C C . ILE A 1 98 ? -11.579 -4.881 26.602 1.00 86.38 98 ILE A C 1
ATOM 745 O O . ILE A 1 98 ? -12.053 -5.131 27.707 1.00 86.38 98 ILE A O 1
ATOM 749 N N . HIS A 1 99 ? -11.442 -3.621 26.177 1.00 85.44 99 HIS A N 1
ATOM 750 C CA . HIS A 1 99 ? -11.833 -2.480 27.007 1.00 85.44 99 HIS A CA 1
ATOM 751 C C . HIS A 1 99 ? -13.327 -2.503 27.369 1.00 85.44 99 HIS A C 1
ATOM 753 O O . HIS A 1 99 ? -13.689 -2.280 28.524 1.00 85.44 99 HIS A O 1
ATOM 759 N N . VAL A 1 100 ? -14.195 -2.796 26.397 1.00 81.94 100 VAL A N 1
ATOM 760 C CA . VAL A 1 100 ? -15.644 -2.883 26.628 1.00 81.94 100 VAL A CA 1
ATOM 761 C C . VAL A 1 100 ? -15.983 -4.031 27.583 1.00 81.94 100 VAL A C 1
ATOM 763 O O . VAL A 1 100 ? -16.810 -3.847 28.479 1.00 81.94 100 VAL A O 1
ATOM 766 N N . GLU A 1 101 ? -15.327 -5.181 27.435 1.00 87.06 101 GLU A N 1
ATOM 767 C CA . GLU A 1 101 ? -15.508 -6.339 28.316 1.00 87.06 101 GLU A CA 1
ATOM 768 C C . GLU A 1 101 ? -15.044 -6.058 29.753 1.00 87.06 101 GLU A C 1
ATOM 770 O O . GLU A 1 101 ? -15.776 -6.355 30.698 1.00 87.06 101 GLU A O 1
ATOM 775 N N . LEU A 1 102 ? -13.889 -5.409 29.946 1.00 86.62 102 LEU A N 1
ATOM 776 C CA . LEU A 1 102 ? -13.406 -5.042 31.284 1.00 86.62 102 LEU A CA 1
ATOM 777 C C . LEU A 1 102 ? -14.367 -4.095 32.012 1.00 86.62 102 LEU A C 1
ATOM 779 O O . LEU A 1 102 ? -14.652 -4.297 33.192 1.00 86.62 102 LEU A O 1
ATOM 783 N N . VAL A 1 103 ? -14.892 -3.082 31.316 1.00 86.56 103 VAL A N 1
ATOM 784 C CA . VAL A 1 103 ? -15.855 -2.133 31.901 1.00 86.56 103 VAL A CA 1
ATOM 785 C C . VAL A 1 103 ? -17.156 -2.843 32.293 1.00 86.56 103 VAL A C 1
ATOM 787 O O . VAL A 1 103 ? -17.767 -2.509 33.310 1.00 86.56 103 VAL A O 1
ATOM 790 N N . ALA A 1 104 ? -17.581 -3.843 31.517 1.00 90.12 104 ALA A N 1
ATOM 791 C CA . ALA A 1 104 ? -18.749 -4.650 31.852 1.00 90.12 104 ALA A CA 1
ATOM 792 C C . ALA A 1 104 ? -18.522 -5.485 33.127 1.00 90.12 104 ALA A C 1
ATOM 794 O O . ALA A 1 104 ? -19.389 -5.499 34.003 1.00 90.12 104 ALA A O 1
ATOM 795 N N . ILE A 1 105 ? -17.352 -6.120 33.266 1.00 90.56 105 ILE A N 1
ATOM 796 C CA . ILE A 1 105 ? -16.997 -6.925 34.446 1.00 90.56 105 ILE A CA 1
ATOM 797 C C . ILE A 1 105 ? -16.880 -6.051 35.704 1.00 90.56 105 ILE A C 1
ATOM 799 O O . ILE A 1 105 ? -17.412 -6.420 36.751 1.00 90.56 105 ILE A O 1
ATOM 803 N N . GLU A 1 106 ? -16.246 -4.873 35.619 1.00 92.19 106 GLU A N 1
ATOM 804 C CA . GLU A 1 106 ? -16.125 -3.952 36.763 1.00 92.19 106 GLU A CA 1
ATOM 805 C C . GLU A 1 106 ? -17.503 -3.565 37.317 1.00 92.19 106 GLU A C 1
ATOM 807 O O . GLU A 1 106 ? -17.714 -3.534 38.533 1.00 92.19 106 GLU A O 1
ATOM 812 N N . LYS A 1 107 ? -18.463 -3.306 36.423 1.00 92.12 107 LYS A N 1
ATOM 813 C CA . LYS A 1 107 ? -19.814 -2.909 36.813 1.00 92.12 107 LYS A CA 1
ATOM 814 C C . LYS A 1 107 ? -20.532 -4.015 37.593 1.00 92.12 107 LYS A C 1
ATOM 816 O O . LYS A 1 107 ? -21.102 -3.732 38.641 1.00 92.12 107 LYS A O 1
ATOM 821 N N . VAL A 1 108 ? -20.442 -5.263 37.127 1.00 92.94 108 VAL A N 1
ATOM 822 C CA . VAL A 1 108 ? -21.043 -6.432 37.799 1.00 92.94 108 VAL A CA 1
ATOM 823 C C . VAL A 1 108 ? -20.411 -6.683 39.173 1.00 92.94 108 VAL A C 1
ATOM 825 O O . VAL A 1 108 ? -21.111 -7.033 40.122 1.00 92.94 108 VAL A O 1
ATOM 828 N N . LEU A 1 109 ? -19.098 -6.477 39.316 1.00 91.69 109 LEU A N 1
ATOM 829 C CA . LEU A 1 109 ? -18.404 -6.641 40.599 1.00 91.69 109 LEU A CA 1
ATOM 830 C C . LEU A 1 109 ? -18.768 -5.565 41.628 1.00 91.69 109 LEU A C 1
ATOM 832 O O . LEU A 1 109 ? -18.772 -5.853 42.823 1.00 91.69 109 LEU A O 1
ATOM 836 N N . ARG A 1 110 ? -19.065 -4.334 41.191 1.00 89.19 110 ARG A N 1
ATOM 837 C CA . ARG A 1 110 ? -19.550 -3.274 42.091 1.00 89.19 110 ARG A CA 1
ATOM 838 C C . ARG A 1 110 ? -20.976 -3.505 42.572 1.00 89.19 110 ARG A C 1
ATOM 840 O O . ARG A 1 110 ? -21.293 -3.072 43.666 1.00 89.19 110 ARG A O 1
ATOM 847 N N . GLU A 1 111 ? -21.819 -4.128 41.759 1.00 91.62 111 GLU A N 1
ATOM 848 C CA . GLU A 1 111 ? -23.236 -4.356 42.075 1.00 91.62 111 GLU A CA 1
ATOM 849 C C . GLU A 1 111 ? -23.442 -5.569 43.003 1.00 91.62 111 GLU A C 1
ATOM 851 O O . GLU A 1 111 ? -24.415 -5.620 43.745 1.00 91.62 111 GLU A O 1
ATOM 856 N N . ASN A 1 112 ? -22.494 -6.517 43.006 1.00 84.25 112 ASN A N 1
ATOM 857 C CA . ASN A 1 112 ? -22.452 -7.668 43.921 1.00 84.25 112 ASN A CA 1
ATOM 858 C C . ASN A 1 112 ? -21.694 -7.409 45.242 1.00 84.25 112 ASN A C 1
ATOM 860 O O . ASN A 1 112 ? -21.510 -8.344 46.024 1.00 84.25 112 ASN A O 1
ATOM 864 N N . ARG A 1 113 ? -21.215 -6.183 45.481 1.00 65.62 113 ARG A N 1
ATOM 865 C CA . ARG A 1 113 ? -20.580 -5.772 46.742 1.00 65.62 113 ARG A CA 1
ATOM 866 C C . ARG A 1 113 ? -21.520 -4.858 47.515 1.00 65.62 113 ARG A C 1
ATOM 868 O O . ARG A 1 113 ? -21.603 -5.051 48.745 1.00 65.62 113 ARG A O 1
#

Foldseek 3Di:
DPPVVVVVVVPPDDDDCLVVVLVVQLVVLLVVLVVVLVVQLVVQLCVLVVVVVVDPPDDPVVSVVSNVVSVVVSVVSNVVSNVVSVVVSVVSSVVVVVVVVVVVVVVVVVVVD

Secondary structure (DSSP, 8-state):
--HHHHHHHHT--SS--HHHHHHHHHHHHHHHHHHHHHHHHHHHHHHHHHHHHH-TT--HHHHHHHHHHHHHHHHHHHHHHHHHHHHHHHHHHHHHHHHHHHHHHHHHHHHT-